Protein AF-A0A7W1NF77-F1 (afdb_monomer_lite)

Sequence (77 aa):
MAAKPRARFLIHPSIDSLVQRIAEIGAKTPADEVAALRESCRGKIRSYPIESYLRSSTDPVAARTRYDIVARFAAGN

Secondary structure (DSSP, 8-state):
---PPP--------HHHHHHHHHT--TTS-HHHHHHHHHHHHHHHHHS-HHHHHHT-S-HHHHHHHHHHHHHHHHT-

Structure (mmCIF, N/CA/C/O backbone):
data_AF-A0A7W1NF77-F1
#
_entry.id   AF-A0A7W1NF77-F1
#
loop_
_atom_site.group_PDB
_atom_site.id
_atom_site.type_symbol
_atom_site.label_atom_id
_atom_site.label_alt_id
_atom_site.label_comp_id
_atom_site.label_asym_id
_atom_site.label_entity_id
_atom_site.label_seq_id
_atom_site.pdbx_PDB_ins_code
_atom_site.Cartn_x
_atom_site.Cartn_y
_atom_site.Cartn_z
_atom_site.occupancy
_atom_site.B_iso_or_equiv
_atom_site.auth_seq_id
_atom_site.auth_comp_id
_atom_site.auth_asym_id
_atom_site.auth_atom_id
_atom_site.pdbx_PDB_model_num
ATOM 1 N N . MET A 1 1 ? -33.240 21.104 -12.456 1.00 39.09 1 MET A N 1
ATOM 2 C CA . MET A 1 1 ? -32.307 20.552 -13.467 1.00 39.09 1 MET A CA 1
ATOM 3 C C . MET A 1 1 ? -31.359 19.590 -12.770 1.00 39.09 1 MET A C 1
ATOM 5 O O . MET A 1 1 ? -30.704 19.992 -11.819 1.00 39.09 1 MET A O 1
ATOM 9 N N . ALA A 1 2 ? -31.371 18.316 -13.167 1.00 42.91 2 ALA A N 1
ATOM 10 C CA . ALA A 1 2 ? -30.645 17.234 -12.507 1.00 42.91 2 ALA A CA 1
ATOM 11 C C . ALA A 1 2 ? -29.125 17.363 -12.710 1.00 42.91 2 ALA A C 1
ATOM 13 O O . ALA A 1 2 ? -28.650 17.463 -13.843 1.00 42.91 2 ALA A O 1
ATOM 14 N N . ALA A 1 3 ? -28.366 17.354 -11.613 1.00 48.19 3 ALA A N 1
ATOM 15 C CA . ALA A 1 3 ? -26.913 17.269 -11.640 1.00 48.19 3 ALA A CA 1
ATOM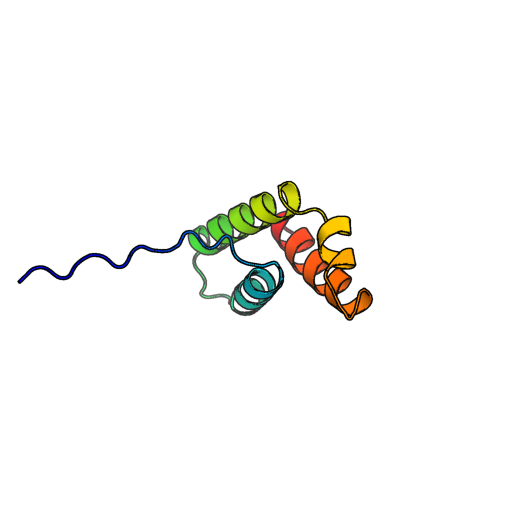 16 C C . ALA A 1 3 ? -26.509 15.912 -12.238 1.00 48.19 3 ALA A C 1
ATOM 18 O O . ALA A 1 3 ? -26.756 14.865 -11.643 1.00 48.19 3 ALA A O 1
ATOM 19 N N . LYS A 1 4 ? -25.919 15.922 -13.439 1.00 53.97 4 LYS A N 1
ATOM 20 C CA . LYS A 1 4 ? -25.356 14.720 -14.069 1.00 53.97 4 LYS A CA 1
ATOM 21 C C . LYS A 1 4 ? -24.302 14.121 -13.123 1.00 53.97 4 LYS A C 1
ATOM 23 O O . LYS A 1 4 ? -23.369 14.843 -12.759 1.00 53.97 4 LYS A O 1
ATOM 28 N N . PRO A 1 5 ? -24.413 12.844 -12.716 1.00 51.00 5 PRO A N 1
ATOM 29 C CA . PRO A 1 5 ? -23.406 12.221 -11.873 1.00 51.00 5 PRO A CA 1
ATOM 30 C C . PRO A 1 5 ? -22.090 12.193 -12.649 1.00 51.00 5 PRO A C 1
ATOM 32 O O . PRO A 1 5 ? -22.013 11.674 -13.762 1.00 51.00 5 PRO A O 1
ATOM 35 N N . ARG A 1 6 ? -21.062 12.822 -12.072 1.00 49.31 6 ARG A N 1
ATOM 36 C CA . ARG A 1 6 ? -19.695 12.799 -12.592 1.00 49.31 6 ARG A CA 1
ATOM 37 C C . ARG A 1 6 ? -19.308 11.340 -12.783 1.00 49.31 6 ARG A C 1
ATOM 39 O O . ARG A 1 6 ? -19.299 10.592 -11.807 1.00 49.31 6 ARG A O 1
ATOM 46 N N . ALA A 1 7 ? -19.012 10.949 -14.021 1.00 49.41 7 ALA A N 1
ATOM 47 C CA . ALA A 1 7 ? -18.379 9.676 -14.307 1.00 49.41 7 ALA A CA 1
ATOM 48 C C . ALA A 1 7 ? -17.136 9.594 -13.417 1.00 49.41 7 ALA A C 1
ATOM 50 O O . ALA A 1 7 ? -16.153 10.305 -13.631 1.00 49.41 7 ALA A O 1
ATOM 51 N N . ARG A 1 8 ? -17.220 8.797 -12.349 1.00 52.38 8 ARG A N 1
ATOM 52 C CA . ARG A 1 8 ? -16.057 8.379 -11.583 1.00 52.38 8 ARG A CA 1
ATOM 53 C C . ARG A 1 8 ? -15.271 7.539 -12.569 1.00 52.38 8 ARG A C 1
ATOM 55 O O . ARG A 1 8 ? -15.565 6.360 -12.731 1.00 52.38 8 ARG A O 1
ATOM 62 N N . PHE A 1 9 ? -14.357 8.171 -13.303 1.00 48.47 9 PHE A N 1
ATOM 63 C CA . PHE A 1 9 ? -13.319 7.445 -14.007 1.00 48.47 9 PHE A CA 1
ATOM 64 C C . PHE A 1 9 ? -12.778 6.454 -12.980 1.00 48.47 9 PHE A C 1
ATOM 66 O O . PHE A 1 9 ? -12.281 6.862 -11.928 1.00 48.47 9 PHE A O 1
ATOM 73 N N . LEU A 1 10 ? -12.980 5.163 -13.237 1.00 48.34 10 LEU A N 1
ATOM 74 C CA . LEU A 1 10 ? -12.364 4.071 -12.498 1.00 48.34 10 LEU A CA 1
ATOM 75 C C . LEU A 1 10 ? -10.870 4.115 -12.837 1.00 48.34 10 LEU A C 1
ATOM 77 O O . LEU A 1 10 ? -10.334 3.253 -13.525 1.00 48.34 10 LEU A O 1
ATOM 81 N N . ILE A 1 11 ? -10.204 5.198 -12.437 1.00 55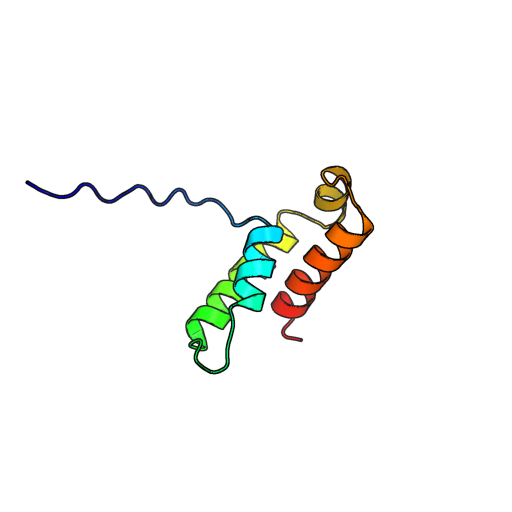.12 11 ILE A N 1
ATOM 82 C CA . ILE A 1 11 ? -8.762 5.324 -12.502 1.00 55.12 11 ILE A CA 1
ATOM 83 C C . ILE A 1 11 ? -8.291 4.357 -11.437 1.00 55.12 11 ILE A C 1
ATOM 85 O O . ILE A 1 11 ? -8.359 4.653 -10.244 1.00 55.12 11 ILE A O 1
ATOM 89 N N . HIS A 1 12 ? -7.889 3.161 -11.861 1.00 57.62 12 HIS A N 1
ATOM 90 C CA . HIS A 1 12 ? -7.203 2.243 -10.972 1.00 57.62 12 HIS A CA 1
ATOM 91 C C . HIS A 1 12 ? -6.044 3.015 -10.338 1.00 57.62 12 HIS A C 1
ATOM 93 O O . HIS A 1 12 ? -5.139 3.421 -11.078 1.00 57.62 12 HIS A O 1
ATOM 99 N N . PRO A 1 13 ? -6.052 3.235 -9.012 1.00 73.62 13 PRO A N 1
ATOM 100 C CA . PRO A 1 13 ? -5.077 4.101 -8.375 1.00 73.62 13 PRO A CA 1
ATOM 101 C C . PRO A 1 13 ? -3.665 3.611 -8.702 1.00 73.62 13 PRO A C 1
ATOM 103 O O . PRO A 1 13 ? -3.397 2.405 -8.779 1.00 73.62 13 PRO A O 1
ATOM 106 N N . SER A 1 14 ? -2.770 4.550 -8.991 1.00 86.44 14 SER A N 1
ATOM 107 C CA . SER A 1 14 ? -1.352 4.251 -9.182 1.00 86.44 14 SER A CA 1
ATOM 108 C C . SER A 1 14 ? -0.748 3.757 -7.868 1.00 86.44 14 SER A C 1
ATOM 110 O O . SER A 1 14 ? -1.287 4.037 -6.799 1.00 86.44 14 SER A O 1
ATOM 112 N N . ILE A 1 15 ? 0.388 3.052 -7.934 1.00 87.62 15 ILE A N 1
ATOM 113 C CA . ILE A 1 15 ? 1.134 2.655 -6.725 1.00 87.62 15 ILE A CA 1
ATOM 114 C C . ILE A 1 15 ? 1.416 3.885 -5.853 1.00 87.62 15 ILE A C 1
ATOM 116 O O . ILE A 1 15 ? 1.188 3.838 -4.653 1.00 87.62 15 ILE A O 1
ATOM 120 N N . ASP A 1 16 ? 1.794 5.009 -6.463 1.00 86.81 16 ASP A N 1
ATOM 121 C CA . ASP A 1 16 ? 2.030 6.276 -5.762 1.00 86.81 16 ASP A CA 1
ATOM 122 C C . ASP A 1 16 ? 0.791 6.777 -4.996 1.00 86.81 16 ASP A C 1
ATOM 124 O O . ASP A 1 16 ? 0.855 7.042 -3.799 1.00 86.81 16 ASP A O 1
ATOM 128 N N . SER A 1 17 ? -0.376 6.793 -5.650 1.00 88.75 17 SER A N 1
ATOM 129 C CA . SER A 1 17 ? -1.641 7.181 -5.016 1.00 88.75 17 SER A CA 1
ATOM 130 C C . SER A 1 17 ? -2.051 6.225 -3.895 1.00 88.75 17 SER A C 1
ATOM 132 O O . SER A 1 17 ? -2.636 6.655 -2.906 1.00 88.75 17 SER A O 1
ATOM 134 N N . LEU A 1 18 ? -1.762 4.927 -4.030 1.00 90.69 18 LEU A N 1
ATOM 135 C CA . LEU A 1 18 ? -2.000 3.955 -2.963 1.00 90.69 18 LEU A CA 1
ATOM 136 C C . LEU A 1 18 ? -1.094 4.225 -1.759 1.00 90.69 18 LEU A C 1
ATOM 138 O O . LEU A 1 18 ? -1.588 4.203 -0.639 1.00 90.69 18 LEU A O 1
ATOM 142 N 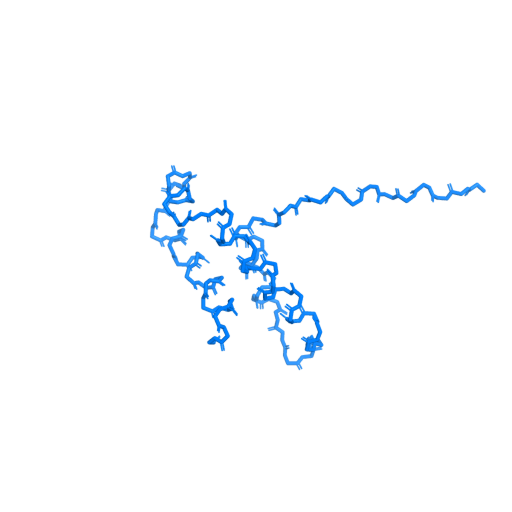N . VAL A 1 19 ? 0.187 4.540 -1.976 1.00 91.81 19 VAL A N 1
ATOM 143 C CA . VAL A 1 19 ? 1.114 4.924 -0.897 1.00 91.81 19 VAL A CA 1
ATOM 144 C C . VAL A 1 19 ? 0.622 6.168 -0.165 1.00 91.81 19 VAL A C 1
ATOM 146 O O . VAL A 1 19 ? 0.595 6.163 1.063 1.00 91.81 19 VAL A O 1
ATOM 149 N N . GLN A 1 20 ? 0.192 7.203 -0.892 1.00 90.12 20 GLN A N 1
ATOM 150 C CA . GLN A 1 20 ? -0.371 8.409 -0.275 1.00 90.12 20 GLN A CA 1
ATOM 151 C C . GLN A 1 20 ? -1.593 8.073 0.582 1.00 90.12 20 GLN A C 1
ATOM 153 O O . GLN A 1 20 ? -1.619 8.414 1.760 1.00 90.12 20 GLN A O 1
ATOM 158 N N . ARG A 1 21 ? -2.544 7.301 0.041 1.00 89.25 21 ARG A N 1
ATOM 159 C CA . ARG A 1 21 ? -3.734 6.881 0.793 1.00 89.25 21 ARG A CA 1
ATOM 160 C C . ARG A 1 21 ? -3.395 6.037 2.018 1.00 89.25 21 ARG A C 1
ATOM 162 O O . ARG A 1 21 ? -4.078 6.169 3.021 1.00 89.25 21 ARG A O 1
ATOM 169 N N . ILE A 1 22 ? -2.369 5.182 1.948 1.00 90.00 22 ILE A N 1
ATOM 170 C CA . ILE A 1 22 ? -1.879 4.401 3.095 1.00 90.00 22 ILE A CA 1
ATOM 171 C C . ILE A 1 22 ? -1.298 5.329 4.167 1.00 90.00 22 ILE A C 1
ATOM 173 O O . ILE A 1 22 ? -1.581 5.136 5.344 1.00 90.00 22 ILE A O 1
ATOM 177 N N . ALA A 1 23 ? -0.526 6.346 3.776 1.00 88.50 23 ALA A N 1
ATOM 178 C CA . ALA A 1 23 ? 0.022 7.335 4.704 1.00 88.50 23 ALA A CA 1
ATOM 179 C C . ALA A 1 23 ? -1.066 8.204 5.363 1.00 88.50 23 ALA A C 1
ATOM 181 O O . ALA A 1 23 ? -0.874 8.688 6.476 1.00 88.50 23 ALA A O 1
ATOM 182 N N . GLU A 1 24 ? -2.210 8.378 4.700 1.00 87.75 24 GLU A N 1
ATOM 183 C CA . GLU A 1 24 ? -3.385 9.064 5.247 1.00 87.75 24 GLU A CA 1
ATOM 184 C C . GLU A 1 24 ? -4.224 8.183 6.193 1.00 87.75 24 GLU A C 1
ATOM 186 O O . GLU A 1 24 ? -5.111 8.700 6.878 1.00 87.75 24 GLU A O 1
ATOM 191 N N . ILE A 1 25 ? -3.961 6.869 6.275 1.00 86.88 25 ILE A N 1
ATOM 192 C CA . ILE A 1 25 ? -4.638 5.998 7.244 1.00 86.88 25 ILE A CA 1
ATOM 193 C C . ILE A 1 25 ? -4.181 6.385 8.647 1.00 86.88 25 ILE A C 1
ATOM 195 O O . ILE A 1 25 ? -3.023 6.216 9.023 1.00 86.88 25 ILE A O 1
ATOM 199 N N . GLY A 1 26 ? -5.128 6.861 9.447 1.00 81.00 26 GLY A N 1
ATOM 200 C CA . GLY A 1 26 ? -4.924 7.167 10.855 1.00 81.00 26 GLY A CA 1
ATOM 201 C C . GLY A 1 26 ? -5.787 6.289 11.754 1.00 81.00 26 GLY A C 1
ATOM 202 O O . GLY A 1 26 ? -6.645 5.538 11.298 1.00 81.00 26 GLY A O 1
ATOM 203 N N . ALA A 1 27 ? -5.635 6.456 13.069 1.00 73.25 27 ALA A N 1
ATOM 204 C CA . ALA A 1 27 ? -6.425 5.732 14.073 1.00 73.25 27 ALA A CA 1
ATOM 205 C C . ALA A 1 27 ? -7.951 5.958 13.967 1.00 73.25 27 ALA A C 1
ATOM 207 O O . ALA A 1 27 ? -8.726 5.228 14.576 1.00 73.25 27 ALA A O 1
ATOM 208 N N . LYS A 1 28 ? -8.386 6.981 13.218 1.00 82.00 28 LYS A N 1
ATOM 209 C CA . LYS A 1 28 ? -9.800 7.316 12.987 1.00 82.00 28 LYS A CA 1
ATOM 210 C C . LYS A 1 28 ? -10.350 6.772 11.665 1.00 82.00 28 LYS A C 1
ATOM 212 O O . LYS A 1 28 ? -11.533 6.960 11.396 1.00 82.00 28 LYS A O 1
ATOM 217 N N . THR A 1 29 ? -9.520 6.144 10.832 1.00 85.88 29 THR A N 1
ATOM 218 C CA . THR A 1 29 ? -9.973 5.572 9.563 1.00 85.88 29 THR A CA 1
ATOM 219 C C . THR A 1 29 ? -10.815 4.325 9.850 1.00 85.88 29 THR A C 1
ATOM 221 O O . THR A 1 29 ? -10.354 3.435 10.570 1.00 85.88 29 THR A O 1
ATOM 224 N N . PRO A 1 30 ? -12.047 4.233 9.324 1.00 88.94 30 PRO A N 1
ATOM 225 C CA . PRO A 1 30 ? -12.905 3.082 9.568 1.00 88.94 30 PRO A CA 1
ATOM 226 C C . PRO A 1 30 ? -12.295 1.809 8.972 1.00 88.94 30 PRO A C 1
ATOM 228 O O . PRO A 1 30 ? -11.732 1.818 7.877 1.00 88.94 30 PRO A O 1
ATOM 231 N N . ALA A 1 31 ? -12.440 0.691 9.689 1.00 86.69 31 ALA A N 1
ATOM 232 C CA . ALA A 1 31 ? -11.869 -0.597 9.290 1.00 86.69 31 ALA A CA 1
ATOM 233 C C . ALA A 1 31 ? -12.351 -1.067 7.905 1.00 86.69 31 ALA A C 1
ATOM 235 O O . ALA A 1 31 ? -11.597 -1.718 7.186 1.00 86.69 31 ALA A O 1
ATOM 236 N N . ASP A 1 32 ? -13.574 -0.695 7.518 1.00 87.94 32 ASP A N 1
ATOM 237 C CA . ASP A 1 32 ? -14.139 -0.970 6.195 1.00 87.94 32 ASP A CA 1
ATOM 238 C C . ASP A 1 32 ? -13.359 -0.265 5.071 1.00 87.94 32 ASP A C 1
ATOM 240 O O . ASP A 1 32 ? -12.972 -0.894 4.088 1.00 87.94 32 ASP A O 1
ATOM 244 N N . GLU A 1 33 ? -12.995 1.009 5.256 1.00 87.50 33 GLU A N 1
ATOM 245 C CA . GLU A 1 33 ? -12.180 1.735 4.276 1.00 87.50 33 GLU A CA 1
ATOM 246 C C . GLU A 1 33 ? -10.751 1.194 4.200 1.00 87.50 33 GLU A C 1
ATOM 248 O O . GLU A 1 33 ? -10.179 1.096 3.111 1.00 87.50 33 GLU A O 1
ATOM 253 N N . VAL A 1 34 ? -10.182 0.788 5.339 1.00 89.62 34 VAL A N 1
ATOM 254 C CA . VAL A 1 34 ? -8.874 0.115 5.386 1.00 89.62 34 VAL A CA 1
ATOM 255 C C . VAL A 1 34 ? -8.934 -1.208 4.617 1.00 89.62 34 VAL A C 1
ATOM 257 O O . VAL A 1 34 ? -8.031 -1.501 3.830 1.00 89.62 34 VAL A O 1
ATOM 260 N N . ALA A 1 35 ? -10.002 -1.991 4.790 1.00 89.56 35 ALA A N 1
ATOM 261 C CA . ALA A 1 35 ? -10.213 -3.244 4.072 1.00 89.56 35 ALA A CA 1
ATOM 262 C C . ALA A 1 35 ? -10.383 -3.020 2.559 1.00 89.56 35 ALA A C 1
ATOM 264 O O . ALA A 1 35 ? -9.714 -3.686 1.766 1.00 89.56 35 ALA A O 1
ATOM 265 N N . ALA A 1 36 ? -11.186 -2.033 2.151 1.00 89.81 36 ALA A N 1
ATOM 266 C CA . ALA A 1 36 ? -11.386 -1.679 0.746 1.00 89.81 36 ALA A CA 1
ATOM 267 C C . ALA A 1 36 ? -10.090 -1.179 0.078 1.00 89.81 36 ALA A C 1
ATOM 269 O O . ALA A 1 36 ? -9.773 -1.530 -1.066 1.00 89.81 36 ALA A O 1
ATOM 270 N N . LEU A 1 37 ? -9.287 -0.389 0.799 1.00 90.19 37 LEU A N 1
ATOM 271 C CA . LEU A 1 37 ? -7.975 0.052 0.332 1.00 90.19 37 LEU A CA 1
ATOM 272 C C . LEU A 1 37 ? -7.000 -1.124 0.228 1.00 90.19 37 LEU A C 1
ATOM 274 O O . LEU A 1 37 ? -6.266 -1.223 -0.756 1.00 90.19 37 LEU A O 1
ATOM 278 N N . ARG A 1 38 ? -7.024 -2.052 1.189 1.00 91.31 38 ARG A N 1
ATOM 279 C CA . ARG A 1 38 ? -6.202 -3.268 1.164 1.00 91.31 38 ARG A CA 1
ATOM 280 C C . ARG A 1 38 ? -6.546 -4.146 -0.039 1.00 91.31 38 ARG A C 1
ATOM 282 O O . ARG A 1 38 ? -5.638 -4.617 -0.724 1.00 91.31 38 ARG A O 1
ATOM 289 N N . GLU A 1 39 ? -7.829 -4.323 -0.341 1.00 91.00 39 GLU A N 1
ATOM 290 C CA . GLU A 1 39 ? -8.280 -5.040 -1.538 1.00 91.00 39 GLU A CA 1
ATOM 291 C C . GLU A 1 39 ? -7.821 -4.339 -2.824 1.00 91.00 39 GLU A C 1
ATOM 293 O O . GLU A 1 39 ? -7.261 -4.980 -3.717 1.00 91.00 39 GLU A O 1
ATOM 298 N N . SER A 1 40 ? -7.935 -3.009 -2.876 1.00 90.38 40 SER A N 1
ATOM 299 C CA . SER A 1 40 ? -7.433 -2.205 -3.999 1.00 90.38 40 SER A CA 1
ATOM 300 C C . SER A 1 40 ? -5.922 -2.381 -4.206 1.00 90.38 40 SER A C 1
ATOM 302 O O . SER A 1 40 ? -5.462 -2.535 -5.340 1.00 90.38 40 SER A O 1
ATOM 304 N N . CYS A 1 41 ? -5.144 -2.418 -3.118 1.00 91.19 41 CYS A N 1
ATOM 305 C CA . CYS A 1 41 ? -3.703 -2.670 -3.155 1.00 91.19 41 CYS A CA 1
ATOM 306 C C . CYS A 1 41 ? -3.389 -4.068 -3.705 1.00 91.19 41 CYS A C 1
ATOM 308 O O . CYS A 1 41 ? -2.569 -4.201 -4.614 1.00 91.19 41 CYS A O 1
ATOM 310 N N . ARG A 1 42 ? -4.089 -5.105 -3.221 1.00 90.81 42 ARG A N 1
ATOM 311 C CA . ARG A 1 42 ? -3.949 -6.487 -3.720 1.00 90.81 42 ARG A CA 1
ATOM 312 C C . ARG A 1 42 ? -4.258 -6.585 -5.210 1.00 90.81 42 ARG A C 1
ATOM 314 O O . ARG A 1 42 ? -3.477 -7.171 -5.959 1.00 90.81 42 ARG A O 1
ATOM 321 N N . GLY A 1 43 ? -5.362 -5.980 -5.649 1.00 90.56 43 GLY A N 1
ATOM 322 C CA . GLY A 1 43 ? -5.752 -5.946 -7.057 1.00 90.56 43 GLY A CA 1
ATOM 323 C C . GLY A 1 43 ? -4.695 -5.273 -7.934 1.00 90.56 43 GLY A C 1
ATOM 324 O O . GLY A 1 43 ? -4.360 -5.788 -9.005 1.00 90.56 43 GLY A O 1
ATOM 325 N N . LYS A 1 44 ? -4.111 -4.164 -7.458 1.00 89.06 44 LYS A N 1
ATOM 326 C CA . LYS A 1 44 ? -3.073 -3.433 -8.193 1.00 89.06 44 LYS A CA 1
ATOM 327 C C . LYS A 1 44 ? -1.775 -4.228 -8.312 1.00 89.06 44 LYS A C 1
ATOM 329 O O . LYS A 1 44 ? -1.270 -4.346 -9.419 1.00 89.06 44 LYS A O 1
ATOM 334 N N . ILE A 1 45 ? -1.279 -4.812 -7.223 1.00 90.12 45 ILE A N 1
ATOM 335 C CA . ILE A 1 45 ? -0.051 -5.632 -7.207 1.00 90.12 45 ILE A CA 1
ATOM 336 C C . ILE A 1 45 ? -0.196 -6.858 -8.109 1.00 90.12 45 ILE A C 1
ATOM 338 O O . ILE A 1 45 ? 0.732 -7.216 -8.828 1.00 90.12 45 ILE A O 1
ATOM 342 N N . ARG A 1 46 ? -1.375 -7.492 -8.105 1.00 88.12 46 ARG A N 1
ATOM 343 C CA . ARG A 1 46 ? -1.651 -8.656 -8.955 1.00 88.12 46 ARG A CA 1
ATOM 344 C C . ARG A 1 46 ? -1.691 -8.300 -10.442 1.00 88.12 46 ARG A C 1
ATOM 346 O O . ARG A 1 46 ? -1.264 -9.099 -11.264 1.00 88.12 46 ARG A O 1
ATOM 353 N N . SER A 1 47 ? -2.217 -7.123 -10.777 1.00 87.69 47 SER A N 1
ATOM 354 C CA . SER A 1 47 ? -2.377 -6.677 -12.170 1.00 87.69 47 SER A CA 1
ATOM 355 C C . SER A 1 47 ? -1.153 -5.936 -12.709 1.00 87.69 47 SER A C 1
ATOM 357 O O . SER A 1 47 ? -0.986 -5.816 -13.918 1.00 87.69 47 SER A O 1
ATOM 359 N N . TYR A 1 48 ? -0.317 -5.398 -11.823 1.00 85.94 48 TYR A N 1
ATOM 360 C CA . TYR A 1 48 ? 0.831 -4.576 -12.169 1.00 85.94 48 TYR A CA 1
ATOM 361 C C . TYR A 1 48 ? 2.034 -4.971 -11.302 1.00 85.94 48 TYR A C 1
ATOM 363 O O . TYR A 1 48 ? 2.262 -4.359 -10.254 1.00 85.94 48 TYR A O 1
ATOM 371 N N . PRO A 1 49 ? 2.776 -6.020 -11.706 1.00 87.00 49 PRO A N 1
ATOM 372 C CA . PRO A 1 49 ? 3.879 -6.552 -10.920 1.00 87.00 49 PRO A CA 1
ATOM 373 C C . PRO A 1 49 ? 5.031 -5.548 -10.812 1.00 87.00 49 PRO A C 1
ATOM 375 O O . PRO A 1 49 ? 5.210 -4.667 -11.659 1.00 87.00 49 PRO A O 1
ATOM 378 N N . ILE A 1 50 ? 5.855 -5.719 -9.775 1.00 88.00 50 ILE A N 1
ATOM 379 C CA . ILE A 1 50 ? 6.968 -4.816 -9.451 1.00 88.00 50 ILE A CA 1
ATOM 380 C C . ILE A 1 50 ? 7.910 -4.585 -10.637 1.00 88.00 50 ILE A C 1
ATOM 382 O O . ILE A 1 50 ? 8.359 -3.466 -10.847 1.00 88.00 50 ILE A O 1
ATOM 386 N N . GLU A 1 51 ? 8.166 -5.601 -11.458 1.00 88.31 51 GLU A N 1
ATOM 387 C CA . GLU A 1 51 ? 9.047 -5.493 -12.623 1.00 88.31 51 GLU A CA 1
ATOM 388 C C . GLU A 1 51 ? 8.528 -4.496 -13.665 1.00 88.31 51 GLU A C 1
ATOM 390 O O . GLU A 1 51 ? 9.310 -3.724 -14.222 1.00 88.31 51 GLU A O 1
ATOM 395 N N . SER A 1 52 ? 7.214 -4.476 -13.908 1.00 86.62 52 SER A N 1
ATOM 396 C CA . SER A 1 52 ? 6.578 -3.507 -14.806 1.00 86.62 52 SER A CA 1
ATOM 397 C C . SER A 1 52 ? 6.657 -2.099 -14.230 1.00 86.62 52 SER A C 1
ATOM 399 O O . SER A 1 52 ? 6.959 -1.150 -14.947 1.00 86.62 52 SER A O 1
ATOM 401 N N . TYR A 1 53 ? 6.449 -1.960 -12.919 1.00 84.31 53 TYR A N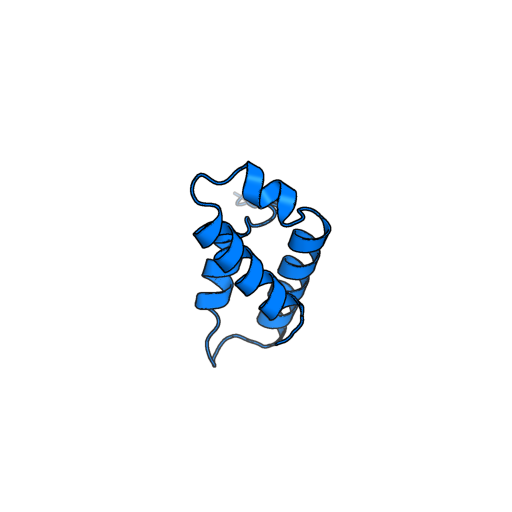 1
ATOM 402 C CA . TYR A 1 53 ? 6.538 -0.665 -12.252 1.00 84.31 53 TYR A CA 1
ATOM 403 C C . TYR A 1 53 ? 7.959 -0.094 -12.249 1.00 84.31 53 TYR A C 1
ATOM 405 O O . TYR A 1 53 ? 8.143 1.085 -12.545 1.00 84.31 53 TYR A O 1
ATOM 413 N N . LEU A 1 54 ? 8.962 -0.933 -11.979 1.00 86.81 54 LEU A N 1
ATOM 414 C CA . LEU A 1 54 ? 10.369 -0.536 -11.960 1.00 86.81 54 LEU A CA 1
ATOM 415 C C . LEU A 1 54 ? 10.855 -0.070 -13.335 1.00 86.81 54 LEU A C 1
ATOM 417 O O . LEU A 1 54 ? 11.561 0.930 -13.407 1.00 86.81 54 LEU A O 1
ATOM 421 N N . ARG A 1 55 ? 10.444 -0.734 -14.425 1.00 85.50 55 ARG A N 1
ATOM 422 C CA . ARG A 1 55 ? 10.819 -0.324 -15.793 1.00 85.50 55 ARG A CA 1
ATOM 423 C C . ARG A 1 55 ? 10.286 1.053 -16.182 1.00 85.50 55 ARG A C 1
ATOM 425 O O . ARG A 1 55 ? 10.883 1.710 -17.025 1.00 85.50 55 ARG A O 1
ATOM 432 N N . SER A 1 56 ? 9.169 1.476 -15.597 1.00 76.25 56 SER A N 1
ATOM 433 C CA . SER A 1 56 ? 8.553 2.779 -15.872 1.00 76.25 56 SER A CA 1
ATOM 434 C C . SER A 1 56 ? 9.015 3.889 -14.928 1.00 76.25 56 SER A C 1
ATOM 436 O O . SER A 1 56 ? 8.521 5.009 -15.045 1.00 76.25 56 SER A O 1
ATOM 438 N N . SER A 1 57 ? 9.913 3.607 -13.979 1.00 78.38 57 SER A N 1
ATOM 439 C CA . SER A 1 57 ? 10.349 4.592 -12.991 1.00 78.38 57 SER A CA 1
ATOM 440 C C . SER A 1 57 ? 11.747 5.124 -13.281 1.00 78.38 57 SER A C 1
ATOM 442 O O . SER A 1 57 ? 12.637 4.385 -13.690 1.00 78.38 57 SER A O 1
ATOM 444 N N . THR A 1 58 ? 11.943 6.417 -13.031 1.00 83.25 58 THR A N 1
ATOM 445 C CA . THR A 1 58 ? 13.247 7.086 -13.142 1.00 83.25 58 THR A CA 1
ATOM 446 C C . THR A 1 58 ? 14.156 6.798 -11.948 1.00 83.25 58 THR A C 1
ATOM 448 O O . THR A 1 58 ? 15.371 6.912 -12.075 1.00 83.25 58 THR A O 1
ATOM 451 N N . ASP A 1 59 ? 13.579 6.392 -10.811 1.00 86.31 59 ASP A N 1
ATOM 452 C CA . ASP A 1 59 ? 14.303 6.006 -9.600 1.00 86.31 59 ASP A CA 1
ATOM 453 C C . ASP A 1 59 ? 13.851 4.606 -9.131 1.00 86.31 59 ASP A C 1
ATOM 455 O O . ASP A 1 59 ? 12.804 4.464 -8.484 1.00 86.31 59 ASP A O 1
ATOM 459 N N . PRO A 1 60 ? 14.600 3.540 -9.470 1.00 84.62 60 PRO A N 1
ATOM 460 C CA . PRO A 1 60 ? 14.190 2.170 -9.172 1.00 84.62 60 PRO A CA 1
ATOM 461 C C . PRO A 1 60 ? 14.202 1.858 -7.669 1.00 84.62 60 PRO A C 1
ATOM 463 O O . PRO A 1 60 ? 13.454 0.987 -7.222 1.00 84.62 60 PRO A O 1
ATOM 466 N N . VAL A 1 61 ? 15.006 2.568 -6.872 1.00 87.19 61 VAL A N 1
ATOM 467 C CA . VAL A 1 61 ? 15.091 2.363 -5.419 1.00 87.19 61 VAL A CA 1
ATOM 468 C C . VAL A 1 61 ? 13.834 2.906 -4.742 1.00 87.19 61 VAL A C 1
ATOM 470 O O . VAL A 1 61 ? 13.138 2.172 -4.041 1.00 87.19 61 VAL A O 1
ATOM 473 N N . ALA A 1 62 ? 13.477 4.160 -5.008 1.00 86.44 62 ALA A N 1
ATOM 474 C CA . ALA A 1 62 ? 12.279 4.794 -4.475 1.00 86.44 62 ALA A CA 1
ATOM 475 C C . ALA A 1 62 ? 11.000 4.117 -4.986 1.00 86.44 62 ALA A C 1
ATOM 477 O O . ALA A 1 62 ? 10.033 3.978 -4.234 1.00 86.44 62 ALA A O 1
ATOM 478 N N . ALA A 1 63 ? 10.988 3.663 -6.243 1.00 88.06 63 ALA A N 1
ATOM 479 C CA . ALA A 1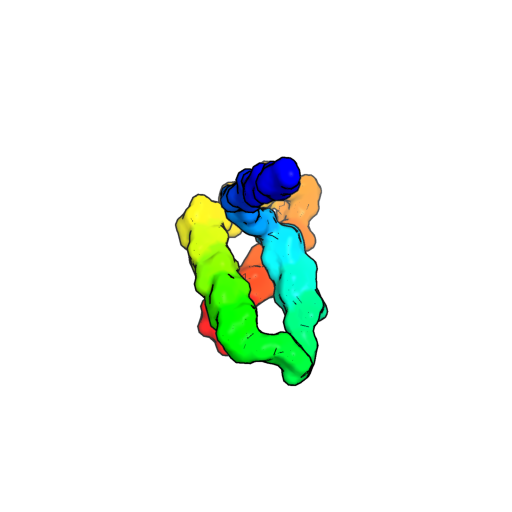 63 ? 9.886 2.880 -6.790 1.00 88.06 63 ALA A CA 1
ATOM 480 C C . ALA A 1 63 ? 9.716 1.548 -6.052 1.00 88.06 63 ALA A C 1
ATOM 482 O O . ALA A 1 63 ? 8.597 1.189 -5.681 1.00 88.06 63 ALA A O 1
ATOM 483 N N . ARG A 1 64 ? 10.817 0.841 -5.772 1.00 90.75 64 ARG A N 1
ATOM 484 C CA . ARG A 1 64 ? 10.774 -0.398 -4.993 1.00 90.75 64 ARG A CA 1
ATOM 485 C C . ARG A 1 64 ? 10.221 -0.164 -3.593 1.00 90.75 64 ARG A C 1
ATOM 487 O O . ARG A 1 64 ? 9.332 -0.901 -3.185 1.00 90.75 64 ARG A O 1
ATOM 494 N N . THR A 1 65 ? 10.669 0.884 -2.906 1.00 92.31 65 THR A N 1
ATOM 495 C CA . THR A 1 65 ? 10.152 1.254 -1.580 1.00 92.31 65 THR A CA 1
ATOM 496 C C . THR A 1 65 ? 8.650 1.531 -1.611 1.00 92.31 65 THR A C 1
ATOM 498 O O . THR A 1 65 ? 7.905 0.990 -0.798 1.00 92.31 65 THR A O 1
ATOM 501 N N . ARG A 1 66 ? 8.173 2.324 -2.580 1.00 91.25 66 ARG A N 1
ATOM 502 C CA . ARG A 1 66 ? 6.737 2.609 -2.746 1.00 91.25 66 ARG A CA 1
ATOM 503 C C . ARG A 1 66 ? 5.931 1.334 -2.985 1.00 91.25 66 ARG A C 1
ATOM 505 O O . ARG A 1 66 ? 4.877 1.149 -2.386 1.00 91.25 66 ARG A O 1
ATOM 512 N N . TYR A 1 67 ? 6.439 0.441 -3.828 1.00 91.81 67 TYR A N 1
ATOM 513 C CA . TYR A 1 67 ? 5.796 -0.843 -4.085 1.00 91.81 67 TYR A CA 1
ATOM 514 C C . TYR A 1 67 ? 5.756 -1.727 -2.832 1.00 91.81 67 TYR A C 1
ATOM 516 O O . TYR A 1 67 ? 4.725 -2.330 -2.543 1.00 91.81 67 TYR A O 1
ATOM 524 N N . ASP A 1 68 ? 6.852 -1.779 -2.074 1.00 92.06 68 ASP A N 1
ATOM 525 C CA . ASP A 1 68 ? 6.963 -2.569 -0.847 1.00 92.06 68 ASP A CA 1
ATOM 526 C C . ASP A 1 68 ? 5.958 -2.115 0.218 1.00 92.06 68 ASP A C 1
ATOM 528 O O . ASP A 1 68 ? 5.269 -2.949 0.801 1.00 92.06 68 ASP A O 1
ATOM 532 N N . ILE A 1 69 ? 5.778 -0.801 0.395 1.00 93.00 69 ILE A N 1
ATOM 533 C CA . ILE A 1 69 ? 4.760 -0.236 1.296 1.00 93.00 69 ILE A CA 1
ATOM 534 C C . ILE A 1 69 ? 3.366 -0.768 0.938 1.00 93.00 69 ILE A C 1
ATOM 536 O O . ILE A 1 69 ? 2.654 -1.291 1.797 1.00 93.00 69 ILE A O 1
ATOM 540 N N . VAL A 1 70 ? 2.990 -0.691 -0.343 1.00 92.25 70 VAL A N 1
ATOM 541 C CA . VAL A 1 70 ? 1.690 -1.184 -0.827 1.00 92.25 70 VAL A CA 1
ATOM 542 C C . VAL A 1 70 ? 1.580 -2.701 -0.650 1.00 92.25 70 VAL A C 1
ATOM 544 O O . VAL A 1 70 ? 0.524 -3.196 -0.257 1.00 92.25 70 VAL A O 1
ATOM 547 N N . ALA A 1 71 ? 2.659 -3.448 -0.898 1.00 92.00 71 ALA A N 1
ATOM 548 C CA . ALA A 1 71 ? 2.691 -4.904 -0.770 1.00 92.00 71 ALA A CA 1
ATOM 549 C C . ALA A 1 71 ? 2.560 -5.382 0.674 1.00 92.00 71 ALA A C 1
ATOM 551 O O . ALA A 1 71 ? 1.786 -6.299 0.949 1.00 92.00 71 ALA A O 1
ATOM 552 N N . ARG A 1 72 ? 3.248 -4.730 1.609 1.00 92.69 72 ARG A N 1
ATOM 553 C CA . ARG A 1 72 ? 3.149 -5.028 3.041 1.00 92.69 72 ARG A CA 1
ATOM 554 C C . ARG A 1 72 ? 1.762 -4.702 3.574 1.00 92.69 72 ARG A C 1
ATOM 556 O O . ARG A 1 72 ? 1.142 -5.553 4.211 1.00 92.69 72 ARG A O 1
ATOM 563 N N . PHE A 1 73 ? 1.226 -3.545 3.195 1.00 91.06 73 PHE A N 1
ATOM 564 C CA . PHE A 1 73 ? -0.129 -3.153 3.562 1.00 91.06 73 PHE A CA 1
ATOM 565 C C . PHE A 1 73 ? -1.190 -4.126 3.012 1.00 91.06 73 PHE A C 1
ATOM 567 O O . PHE A 1 7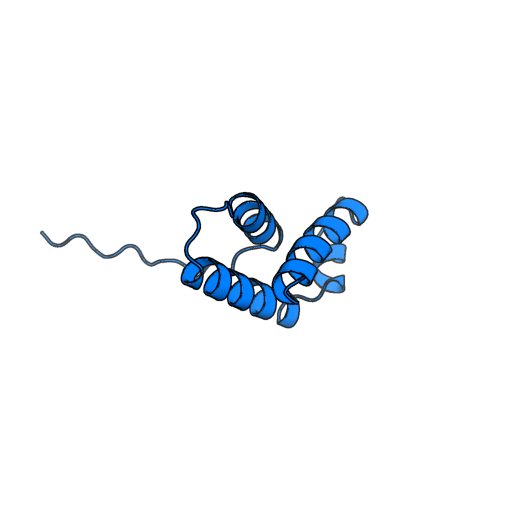3 ? -2.123 -4.520 3.720 1.00 91.06 73 PHE A O 1
ATOM 574 N N . ALA A 1 74 ? -1.017 -4.574 1.763 1.00 90.25 74 ALA A N 1
ATOM 575 C CA . ALA A 1 74 ? -1.842 -5.600 1.129 1.00 90.25 74 ALA A CA 1
ATOM 576 C C . ALA A 1 74 ? -1.762 -6.956 1.855 1.00 90.25 74 ALA A C 1
ATOM 578 O O . ALA A 1 74 ? -2.791 -7.622 2.027 1.00 90.25 74 ALA A O 1
ATOM 579 N N . ALA A 1 75 ? -0.567 -7.363 2.290 1.00 88.56 75 ALA A N 1
ATOM 580 C CA . ALA A 1 75 ? -0.335 -8.601 3.034 1.00 88.56 75 ALA A CA 1
ATOM 581 C C . ALA A 1 75 ? -0.956 -8.579 4.441 1.00 88.56 75 ALA A C 1
ATOM 583 O O . ALA A 1 75 ? -1.278 -9.634 4.979 1.00 88.56 75 ALA A O 1
ATOM 584 N N . GLY A 1 76 ? -1.205 -7.390 4.993 1.00 81.19 76 GLY A N 1
ATOM 585 C CA . GLY A 1 76 ? -1.749 -7.215 6.336 1.00 81.19 76 GLY A CA 1
ATOM 586 C C . GLY A 1 76 ? -0.691 -7.136 7.433 1.00 81.19 76 GLY A C 1
ATOM 587 O O . GLY A 1 76 ? -1.028 -7.379 8.589 1.00 81.19 76 GLY A O 1
ATOM 588 N N . ASN A 1 77 ? 0.545 -6.803 7.046 1.00 65.31 77 ASN A N 1
ATOM 589 C CA . ASN A 1 77 ? 1.634 -6.432 7.949 1.00 65.31 77 ASN A CA 1
ATOM 590 C C . ASN A 1 77 ? 1.541 -4.967 8.381 1.00 65.31 77 ASN A C 1
ATOM 592 O O . ASN A 1 77 ? 0.924 -4.171 7.634 1.00 65.31 77 ASN A O 1
#

Foldseek 3Di:
DDDDPPPPPPPLDDLVRLLVVLVVDDPPDDVVVLVVSLVSLVVCCVVQPLVNQCVPDPDNVVSVVSNVSSVCSNVVD

Radius of gyration: 14.54 Å; chains: 1; bounding box: 47×29×30 Å

pLDDT: mean 81.48, std 14.55, range [39.09, 93.0]